Protein AF-B1G5M8-F1 (afdb_monomer_lite)

Secondary structure (DSSP, 8-state):
-------HHHHHHHHHHHHHHHSSHHHHHHHHHHH-GGGTTTHHHHHHTTPPPPTTTHHHHHHHTTTSS-HHHH-HHHHHHHHHHHHHHTT-----------

Radius of gyration: 17.85 Å; chains: 1; bounding box: 40×30×59 Å

Structure (mmCIF, N/CA/C/O backbone):
data_AF-B1G5M8-F1
#
_entry.id   AF-B1G5M8-F1
#
loop_
_atom_site.group_PDB
_atom_site.id
_atom_site.type_symbol
_atom_site.label_atom_id
_atom_site.label_alt_id
_atom_site.label_comp_id
_atom_site.label_asym_id
_atom_site.label_entity_id
_atom_site.label_seq_id
_atom_site.pdbx_PDB_ins_code
_atom_site.Cartn_x
_atom_site.Cartn_y
_atom_site.Cartn_z
_atom_site.occupancy
_atom_site.B_iso_or_equiv
_atom_site.auth_seq_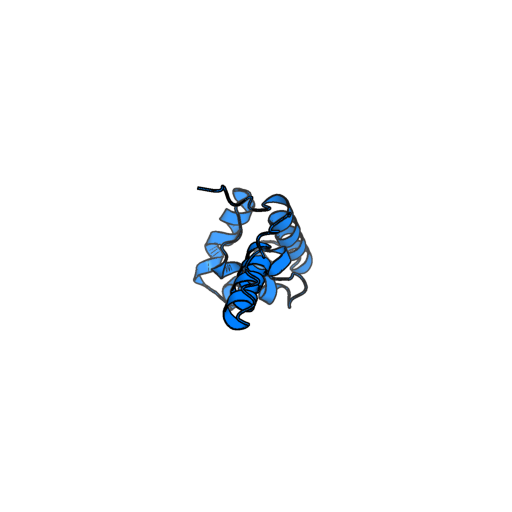id
_atom_site.auth_comp_id
_atom_site.auth_asym_id
_atom_site.auth_atom_id
_atom_site.pdbx_PDB_model_num
ATOM 1 N N . MET A 1 1 ? 25.664 8.778 -11.769 1.00 36.66 1 MET A N 1
ATOM 2 C CA . MET A 1 1 ? 24.565 8.353 -10.872 1.00 36.66 1 MET A CA 1
ATOM 3 C C . MET A 1 1 ? 23.278 8.996 -11.367 1.00 36.66 1 MET A C 1
ATOM 5 O O . MET A 1 1 ? 23.068 10.177 -11.121 1.00 36.66 1 MET A O 1
ATOM 9 N N . ALA A 1 2 ? 22.479 8.275 -12.157 1.00 38.56 2 ALA A N 1
ATOM 10 C CA . ALA A 1 2 ? 21.206 8.798 -12.645 1.00 38.56 2 ALA A CA 1
ATOM 11 C C . ALA A 1 2 ? 20.265 8.987 -11.447 1.00 38.56 2 ALA A C 1
ATOM 13 O O . ALA A 1 2 ? 20.002 8.037 -10.708 1.00 38.56 2 ALA A O 1
ATOM 14 N N . ARG A 1 3 ? 19.808 10.222 -11.212 1.00 43.28 3 ARG A N 1
ATOM 15 C CA . ARG A 1 3 ? 18.762 10.497 -10.225 1.00 43.28 3 ARG A CA 1
ATOM 16 C C . ARG A 1 3 ? 17.512 9.770 -10.710 1.00 43.28 3 ARG A C 1
ATOM 18 O O . ARG A 1 3 ? 16.946 10.168 -11.721 1.00 43.28 3 ARG A O 1
ATOM 25 N N . ARG A 1 4 ? 17.122 8.691 -10.023 1.00 51.03 4 ARG A N 1
ATOM 26 C CA . ARG A 1 4 ? 15.805 8.074 -10.206 1.00 51.03 4 ARG A CA 1
ATOM 27 C C . ARG A 1 4 ? 14.780 9.172 -9.985 1.00 51.03 4 ARG A C 1
ATOM 29 O O . ARG A 1 4 ? 14.692 9.726 -8.889 1.00 51.03 4 ARG A O 1
ATOM 36 N N . THR A 1 5 ? 14.073 9.538 -11.041 1.00 49.00 5 THR A N 1
ATOM 37 C CA . THR A 1 5 ? 12.947 10.457 -10.965 1.00 49.00 5 THR A CA 1
ATOM 38 C C . THR A 1 5 ? 11.836 9.695 -10.262 1.00 49.00 5 THR A C 1
ATOM 40 O O . THR A 1 5 ? 10.995 9.070 -10.901 1.00 49.00 5 THR A O 1
ATOM 43 N N . VAL A 1 6 ? 11.883 9.656 -8.929 1.00 56.09 6 VAL A N 1
ATOM 44 C CA . VAL A 1 6 ? 10.771 9.109 -8.167 1.00 56.09 6 VAL A CA 1
ATOM 45 C C . VAL A 1 6 ? 9.576 9.979 -8.521 1.00 56.09 6 VAL A C 1
ATOM 47 O O . VAL A 1 6 ? 9.632 11.201 -8.369 1.00 56.09 6 VAL A O 1
ATOM 50 N N . ASN A 1 7 ? 8.521 9.376 -9.061 1.00 64.38 7 ASN A N 1
ATOM 51 C CA . ASN A 1 7 ? 7.317 10.101 -9.446 1.00 64.38 7 ASN A CA 1
ATOM 52 C C . ASN A 1 7 ? 6.482 10.391 -8.186 1.00 64.38 7 ASN A C 1
ATOM 54 O O . ASN A 1 7 ? 5.362 9.911 -8.024 1.00 64.38 7 ASN A O 1
ATOM 58 N N . VAL A 1 8 ? 7.085 11.149 -7.263 1.00 65.19 8 VAL A N 1
ATOM 59 C CA . VAL A 1 8 ? 6.541 11.552 -5.960 1.00 65.19 8 VAL A CA 1
ATOM 60 C C . VAL A 1 8 ? 5.105 12.089 -6.075 1.00 65.19 8 VAL A C 1
ATOM 62 O O . VAL A 1 8 ? 4.281 11.697 -5.248 1.00 65.19 8 VAL A O 1
ATOM 65 N N . PRO A 1 9 ? 4.736 12.893 -7.100 1.00 73.44 9 PRO A N 1
ATOM 66 C CA . PRO A 1 9 ? 3.358 13.356 -7.266 1.00 73.44 9 PRO A CA 1
ATOM 67 C C . PRO A 1 9 ? 2.357 12.213 -7.471 1.00 73.44 9 PRO A C 1
ATOM 69 O O . PRO A 1 9 ? 1.288 12.215 -6.868 1.00 73.44 9 PRO A O 1
ATOM 72 N N . GLN A 1 10 ? 2.703 11.211 -8.283 1.00 80.25 10 GLN A N 1
ATOM 73 C CA . GLN A 1 10 ? 1.814 10.086 -8.576 1.00 80.25 10 GLN A CA 1
ATOM 74 C C . GLN A 1 10 ? 1.636 9.171 -7.357 1.00 80.25 10 GLN A C 1
ATOM 76 O O . GLN A 1 10 ? 0.520 8.744 -7.066 1.00 80.25 10 GLN A O 1
ATOM 81 N N . GLN A 1 11 ? 2.710 8.930 -6.600 1.00 80.06 11 GLN A N 1
ATOM 82 C CA . GLN A 1 11 ? 2.639 8.142 -5.366 1.00 80.06 11 GLN A CA 1
ATOM 83 C C . GLN A 1 11 ? 1.790 8.835 -4.296 1.00 80.06 11 GLN A C 1
ATOM 85 O O . GLN A 1 11 ? 1.013 8.176 -3.608 1.00 80.06 11 GLN A O 1
ATOM 90 N N . LEU A 1 12 ? 1.898 10.163 -4.176 1.00 81.00 12 LEU A N 1
ATOM 91 C CA . LEU A 1 12 ? 1.059 10.960 -3.278 1.00 81.00 12 LEU A CA 1
ATOM 92 C C . LEU A 1 12 ? -0.421 10.871 -3.653 1.00 81.00 12 LEU A C 1
ATOM 94 O O . LEU A 1 12 ? -1.248 10.685 -2.767 1.00 81.00 12 LEU A O 1
ATOM 98 N N . LEU A 1 13 ? -0.753 10.944 -4.945 1.00 85.56 13 LEU A N 1
ATOM 99 C CA . LEU A 1 13 ? -2.127 10.770 -5.427 1.00 85.56 13 LEU A CA 1
ATOM 100 C C . LEU A 1 13 ? -2.675 9.371 -5.112 1.00 85.56 13 LEU A C 1
ATOM 102 O O . LEU A 1 13 ? -3.792 9.244 -4.614 1.00 85.56 13 LEU A O 1
ATOM 106 N N . ALA A 1 14 ? -1.883 8.323 -5.345 1.00 86.31 14 ALA A N 1
ATOM 107 C CA . ALA A 1 14 ? -2.267 6.946 -5.030 1.00 86.31 14 ALA A CA 1
ATOM 108 C C . ALA A 1 14 ? -2.489 6.748 -3.521 1.00 86.31 14 ALA A C 1
ATOM 110 O O . ALA A 1 14 ? -3.439 6.092 -3.092 1.00 86.31 14 ALA A O 1
ATOM 111 N N . LEU A 1 15 ? -1.637 7.364 -2.703 1.00 85.38 15 LEU A N 1
ATOM 112 C CA . LEU A 1 15 ? -1.730 7.314 -1.252 1.00 85.38 15 LEU A CA 1
ATOM 113 C C . LEU A 1 15 ? -2.919 8.139 -0.717 1.00 85.38 15 LEU A C 1
ATOM 115 O O . LEU A 1 15 ? -3.580 7.724 0.235 1.00 85.38 15 LEU A O 1
ATOM 119 N N . GLN A 1 16 ? -3.234 9.272 -1.348 1.00 87.19 16 GLN A N 1
ATOM 120 C CA . GLN A 1 16 ? -4.424 10.074 -1.055 1.00 87.19 16 GLN A CA 1
ATOM 121 C C . GLN A 1 16 ? -5.701 9.282 -1.360 1.00 87.19 16 GLN A C 1
ATOM 123 O O . GLN A 1 16 ? -6.580 9.181 -0.506 1.00 87.19 16 GLN A O 1
ATOM 128 N N . LYS A 1 17 ? -5.760 8.630 -2.526 1.00 90.00 17 LYS A N 1
ATOM 129 C CA . LYS A 1 17 ? -6.850 7.718 -2.894 1.00 90.00 17 LYS A CA 1
ATOM 130 C C . LYS A 1 17 ? -6.998 6.583 -1.875 1.00 90.00 17 LYS A C 1
ATOM 132 O O . LYS A 1 17 ? -8.111 6.245 -1.485 1.00 90.00 17 LYS A O 1
ATOM 137 N N . ALA A 1 18 ? -5.888 6.032 -1.380 1.00 89.25 18 ALA A N 1
ATOM 138 C CA . ALA A 1 18 ? -5.925 5.013 -0.332 1.00 89.25 18 ALA A CA 1
ATOM 139 C C . ALA A 1 18 ? -6.539 5.531 0.985 1.00 89.25 18 ALA A C 1
ATOM 141 O O . ALA A 1 18 ? -7.290 4.805 1.636 1.00 89.25 18 ALA A O 1
ATOM 142 N N . ILE A 1 19 ? -6.276 6.789 1.366 1.00 88.44 19 ILE A N 1
ATOM 143 C CA . ILE A 1 19 ? -6.956 7.421 2.510 1.00 88.44 19 ILE A CA 1
ATOM 144 C C . ILE A 1 19 ? -8.457 7.509 2.261 1.00 88.44 19 ILE A C 1
ATOM 146 O O . ILE A 1 19 ? -9.227 7.183 3.162 1.00 88.44 19 ILE A O 1
ATOM 150 N N . GLU A 1 20 ? -8.864 7.979 1.083 1.00 90.88 20 GLU A N 1
ATOM 151 C CA . GLU A 1 20 ? -10.277 8.162 0.740 1.00 90.88 20 GLU A CA 1
ATOM 152 C C . GLU A 1 20 ? -11.042 6.839 0.829 1.00 90.88 20 GLU A C 1
ATOM 154 O O . GLU A 1 20 ? -12.109 6.791 1.437 1.00 90.88 20 GLU A O 1
ATOM 159 N N . ILE A 1 21 ? -10.449 5.745 0.340 1.00 91.94 21 ILE A N 1
ATOM 160 C CA . ILE A 1 21 ? -11.018 4.392 0.435 1.00 91.94 21 ILE A CA 1
ATOM 161 C C . ILE A 1 21 ? -11.167 3.946 1.896 1.00 91.94 21 ILE A C 1
ATOM 163 O O . ILE A 1 21 ? -12.190 3.382 2.281 1.00 91.94 21 ILE A O 1
ATOM 167 N N . CYS A 1 22 ? -10.166 4.210 2.738 1.00 88.44 22 CYS A N 1
ATOM 168 C CA . CYS A 1 22 ? -10.235 3.890 4.165 1.00 88.44 22 CYS A CA 1
ATOM 169 C C . CYS A 1 22 ? -11.068 4.894 4.983 1.00 88.44 22 CYS A C 1
ATOM 171 O O . CYS A 1 22 ? -11.232 4.708 6.189 1.00 88.44 22 CYS A O 1
ATOM 173 N N . GLY A 1 23 ? -11.547 5.984 4.381 1.00 89.56 23 GLY A N 1
ATOM 174 C CA . GLY A 1 23 ? -12.280 7.071 5.035 1.00 89.56 23 GLY A CA 1
ATOM 175 C C . GLY A 1 23 ? -11.439 7.968 5.954 1.00 89.56 23 GLY A C 1
ATOM 176 O O . GLY A 1 23 ? -11.849 9.082 6.272 1.00 89.56 23 GLY A O 1
ATOM 177 N N . SER A 1 24 ? -10.257 7.529 6.397 1.00 88.50 24 SER A N 1
ATOM 178 C CA . SER A 1 24 ? -9.322 8.365 7.152 1.00 88.50 24 SER A CA 1
ATOM 179 C C . SER A 1 24 ? -7.894 7.824 7.125 1.00 88.50 24 SER A C 1
ATOM 181 O O . SER A 1 24 ? -7.654 6.623 6.989 1.00 88.50 24 SER A O 1
ATOM 183 N N . ARG A 1 25 ? -6.924 8.716 7.363 1.00 85.81 25 ARG A N 1
ATOM 184 C CA . ARG A 1 25 ? -5.510 8.342 7.525 1.00 85.81 25 ARG A CA 1
ATOM 185 C C . ARG A 1 25 ? -5.295 7.375 8.690 1.00 85.81 25 ARG A C 1
ATOM 187 O O . ARG A 1 25 ? -4.497 6.452 8.576 1.00 85.81 25 ARG A O 1
ATOM 194 N N . ARG A 1 26 ? -6.012 7.576 9.802 1.00 86.50 26 ARG A N 1
ATOM 195 C CA . ARG A 1 26 ? -5.910 6.716 10.990 1.00 86.50 26 ARG A CA 1
ATOM 196 C C . ARG A 1 26 ? -6.385 5.296 10.686 1.00 86.50 26 ARG A C 1
ATOM 198 O O . ARG A 1 26 ? -5.750 4.347 11.133 1.00 86.50 26 ARG A O 1
ATOM 205 N N . GLU A 1 27 ? -7.461 5.153 9.918 1.00 88.56 27 GLU A N 1
ATOM 206 C CA . GLU A 1 27 ? -7.978 3.839 9.531 1.00 88.56 27 GLU A CA 1
ATOM 207 C C . GLU A 1 27 ? -7.048 3.134 8.539 1.00 88.56 27 GLU A C 1
ATOM 209 O O . GLU A 1 27 ? -6.731 1.963 8.740 1.00 88.56 27 GLU A O 1
ATOM 214 N N . LEU A 1 28 ? -6.517 3.856 7.544 1.00 87.88 28 LEU A N 1
ATOM 215 C CA . LEU A 1 28 ? -5.485 3.321 6.650 1.00 87.88 28 LEU A CA 1
ATOM 216 C C . LEU A 1 28 ? -4.268 2.825 7.446 1.00 87.88 28 LEU A C 1
ATOM 218 O O . LEU A 1 28 ? -3.789 1.713 7.225 1.00 87.88 28 LEU A O 1
ATOM 222 N N . ALA A 1 29 ? -3.804 3.612 8.421 1.00 84.69 29 ALA A N 1
ATOM 223 C CA . ALA A 1 29 ? -2.697 3.220 9.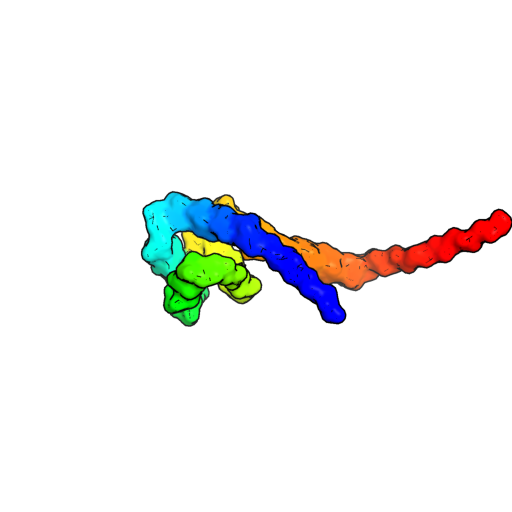282 1.00 84.69 29 ALA A CA 1
ATOM 224 C C . ALA A 1 29 ? -3.009 1.980 10.114 1.00 84.69 29 ALA A C 1
ATOM 226 O O . ALA A 1 29 ? -2.210 1.047 10.134 1.00 84.69 29 ALA A O 1
ATOM 227 N N . ARG A 1 30 ? -4.191 1.926 10.734 1.00 86.56 30 ARG A N 1
ATOM 228 C CA . ARG A 1 30 ? -4.645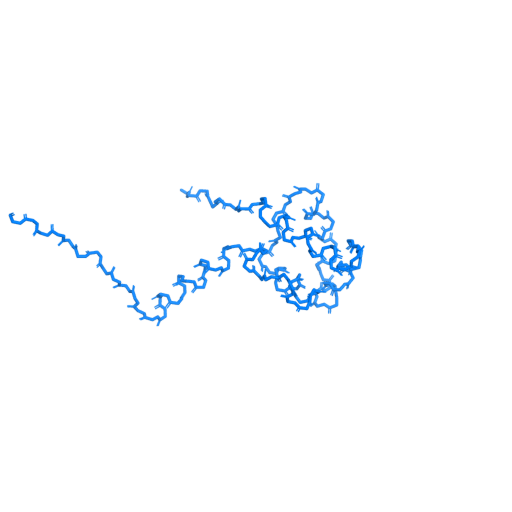 0.759 11.493 1.00 86.56 30 ARG A CA 1
ATOM 229 C C . ARG A 1 30 ? -4.636 -0.503 10.631 1.00 86.56 30 ARG A C 1
ATOM 231 O O . ARG A 1 30 ? -4.150 -1.530 11.093 1.00 86.56 30 ARG A O 1
ATOM 238 N N . ARG A 1 31 ? -5.140 -0.425 9.395 1.00 88.19 31 ARG A N 1
ATOM 239 C CA . ARG A 1 31 ? -5.190 -1.561 8.463 1.00 88.19 31 ARG A CA 1
ATOM 240 C C . ARG A 1 31 ? -3.807 -2.011 8.015 1.00 88.19 31 ARG A C 1
ATOM 242 O O . ARG A 1 31 ? -3.529 -3.200 8.070 1.00 88.19 31 ARG A O 1
ATOM 249 N N . ILE A 1 32 ? -2.919 -1.088 7.647 1.00 85.75 32 ILE A N 1
ATOM 250 C CA . ILE A 1 32 ? -1.529 -1.425 7.297 1.00 85.75 32 ILE A CA 1
ATOM 251 C C . ILE A 1 32 ? -0.830 -2.121 8.474 1.00 85.75 32 ILE A C 1
ATOM 253 O O . ILE A 1 32 ? -0.117 -3.103 8.272 1.00 85.75 32 ILE A O 1
ATOM 257 N N . SER A 1 33 ? -1.080 -1.673 9.705 1.00 83.25 33 SER A N 1
ATOM 258 C CA . SER A 1 33 ? -0.507 -2.264 10.920 1.00 83.25 33 SER A CA 1
ATOM 259 C C . SER A 1 33 ? -0.979 -3.684 11.220 1.00 83.25 33 SER A C 1
ATOM 261 O O . SER A 1 33 ? -0.285 -4.391 11.947 1.00 83.25 33 SER A O 1
ATOM 263 N N . LEU A 1 34 ? -2.107 -4.126 10.651 1.00 82.94 34 LEU A N 1
ATOM 264 C CA . LEU A 1 34 ? -2.526 -5.532 10.716 1.00 82.94 34 LEU A CA 1
ATOM 265 C C . LEU A 1 34 ? -1.573 -6.439 9.930 1.00 82.94 34 LEU A C 1
ATOM 267 O O . LEU A 1 34 ? -1.373 -7.587 10.311 1.00 82.94 34 LEU A O 1
ATOM 271 N N . PHE A 1 35 ? -0.980 -5.920 8.854 1.00 79.31 35 PHE A N 1
ATOM 272 C CA . PHE A 1 35 ? -0.061 -6.664 7.994 1.00 79.31 35 PHE A CA 1
ATOM 273 C C . PHE A 1 35 ? 1.406 -6.421 8.355 1.00 79.31 35 PHE A C 1
ATOM 275 O O . PHE A 1 35 ? 2.234 -7.314 8.201 1.00 79.31 35 PHE A O 1
ATOM 282 N N . SER A 1 36 ? 1.736 -5.224 8.849 1.00 77.12 36 SER A N 1
ATOM 283 C CA . SER A 1 36 ? 3.085 -4.873 9.288 1.00 77.12 36 SER A CA 1
ATOM 284 C C . SER A 1 36 ? 3.059 -3.896 10.475 1.00 77.12 36 SER A C 1
ATOM 286 O O . SER A 1 36 ? 3.010 -2.673 10.286 1.00 77.12 36 SER A O 1
ATOM 288 N N . PRO A 1 37 ? 3.144 -4.408 11.718 1.00 67.88 37 PRO A N 1
ATOM 289 C CA . PRO A 1 37 ? 3.095 -3.598 12.940 1.00 67.88 37 PRO A CA 1
ATOM 290 C C . PRO A 1 37 ? 4.188 -2.520 13.004 1.00 67.88 37 PRO A C 1
ATOM 292 O O . PRO A 1 37 ? 3.969 -1.424 13.519 1.00 67.88 37 PRO A O 1
ATOM 295 N N . CYS A 1 38 ? 5.360 -2.799 12.424 1.00 70.62 38 CYS A N 1
ATOM 296 C CA . CYS A 1 38 ? 6.509 -1.890 12.395 1.00 70.62 38 CYS A CA 1
ATOM 297 C C . CYS A 1 38 ? 6.291 -0.656 11.501 1.00 70.62 38 CYS A C 1
ATOM 299 O O . CYS A 1 38 ? 7.058 0.308 11.564 1.00 70.62 38 CYS A O 1
ATOM 301 N N . THR A 1 39 ? 5.254 -0.670 10.665 1.00 66.75 39 THR A N 1
ATOM 302 C CA . THR A 1 39 ? 5.012 0.361 9.653 1.00 66.75 39 THR A CA 1
ATOM 303 C C . THR A 1 39 ? 4.066 1.461 10.153 1.00 66.75 39 THR A C 1
ATOM 305 O O . THR A 1 39 ? 4.104 2.576 9.632 1.00 66.75 39 THR A O 1
ATOM 308 N N . SER A 1 40 ? 3.301 1.208 11.226 1.00 62.88 40 SER A N 1
ATOM 309 C CA . SER A 1 40 ? 2.280 2.121 11.773 1.00 62.88 40 SER A CA 1
ATOM 310 C C . SER A 1 40 ? 2.787 3.541 12.039 1.00 62.88 40 SER A C 1
ATOM 312 O O . SER A 1 40 ? 2.112 4.509 11.707 1.00 62.88 40 SER A O 1
ATOM 314 N N . GLY A 1 41 ? 3.978 3.676 12.635 1.00 63.72 41 GLY A N 1
ATOM 315 C CA . GLY A 1 41 ? 4.546 4.977 13.015 1.00 63.72 41 GLY A CA 1
ATOM 316 C C . GLY A 1 41 ? 5.178 5.752 11.855 1.00 63.72 41 GLY A C 1
ATOM 317 O O . GLY A 1 41 ? 5.533 6.918 12.006 1.00 63.72 41 GLY A O 1
ATOM 318 N N . ARG A 1 42 ? 5.341 5.119 10.687 1.00 70.38 42 ARG A N 1
ATOM 319 C CA . ARG A 1 42 ? 6.005 5.720 9.518 1.00 70.38 42 ARG A CA 1
ATOM 320 C C . ARG A 1 42 ? 5.011 6.341 8.542 1.00 70.38 42 ARG A C 1
ATOM 322 O O . ARG A 1 42 ? 5.406 7.172 7.734 1.00 70.38 42 ARG A O 1
ATOM 329 N N . ILE A 1 43 ? 3.730 6.004 8.662 1.00 70.44 43 ILE A N 1
ATOM 330 C CA . ILE A 1 43 ? 2.670 6.493 7.776 1.00 70.44 43 ILE A CA 1
ATOM 331 C C . ILE A 1 43 ? 2.506 8.005 7.914 1.00 70.44 43 ILE A C 1
ATOM 333 O O . ILE A 1 43 ? 2.521 8.718 6.913 1.00 70.44 43 ILE A O 1
ATOM 337 N N . ASP A 1 44 ? 2.464 8.516 9.146 1.00 71.06 44 ASP A N 1
ATOM 338 C CA . ASP A 1 44 ? 2.429 9.961 9.378 1.00 71.06 44 ASP A CA 1
ATOM 339 C C . ASP A 1 44 ? 3.662 10.667 8.806 1.00 71.06 44 ASP A C 1
ATOM 341 O O . ASP A 1 44 ? 3.545 11.787 8.312 1.00 71.06 44 ASP A O 1
ATOM 345 N N . MET A 1 45 ? 4.827 10.010 8.783 1.00 74.44 45 MET A N 1
ATOM 346 C CA . MET A 1 45 ? 6.026 10.560 8.148 1.00 74.44 45 MET A CA 1
ATOM 347 C C . MET A 1 45 ? 5.865 10.668 6.624 1.00 74.44 45 MET A C 1
ATOM 349 O O . MET A 1 45 ? 6.238 11.704 6.076 1.00 74.44 45 MET A O 1
ATOM 353 N N . TRP A 1 46 ? 5.307 9.653 5.954 1.00 74.62 46 TRP A N 1
ATOM 354 C CA . TRP A 1 46 ? 5.102 9.658 4.495 1.00 74.62 46 TRP A CA 1
ATOM 355 C C . TRP A 1 46 ? 4.206 10.807 4.053 1.00 74.62 46 TRP A C 1
ATOM 357 O O . TRP A 1 46 ? 4.526 11.539 3.118 1.00 74.62 46 TRP A O 1
ATOM 367 N N . PHE A 1 47 ? 3.124 11.025 4.798 1.00 69.69 47 PHE A N 1
ATOM 368 C CA . PHE A 1 47 ? 2.203 12.114 4.517 1.00 69.69 47 PHE A CA 1
ATOM 369 C C . PHE A 1 47 ? 2.759 13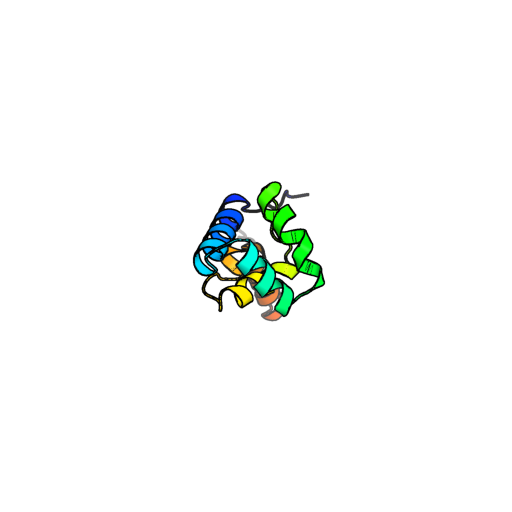.485 4.886 1.00 69.69 47 PHE A C 1
ATOM 371 O O . PHE A 1 47 ? 2.608 14.429 4.122 1.00 69.69 47 PHE A O 1
ATOM 378 N N . SER A 1 48 ? 3.384 13.621 6.056 1.00 69.06 48 SER A N 1
ATOM 379 C CA . SER A 1 48 ? 3.795 14.940 6.559 1.00 69.06 48 SER A CA 1
ATOM 380 C C . SER A 1 48 ? 5.003 15.503 5.817 1.00 69.06 48 SER A C 1
ATOM 382 O O . SER A 1 48 ? 5.214 16.712 5.815 1.00 69.06 48 SER A O 1
ATOM 384 N N . ARG A 1 49 ? 5.827 14.638 5.215 1.00 68.00 49 ARG A N 1
ATOM 385 C CA . ARG A 1 49 ? 7.044 15.047 4.503 1.00 68.00 49 ARG A CA 1
ATOM 386 C C . ARG A 1 49 ? 6.908 14.972 2.986 1.00 68.00 49 ARG A C 1
ATOM 388 O O . ARG A 1 49 ? 7.911 15.164 2.302 1.00 68.00 49 ARG A O 1
ATOM 395 N N . ASN A 1 50 ? 5.712 14.671 2.469 1.00 64.94 50 ASN A N 1
ATOM 396 C CA . ASN A 1 50 ? 5.500 14.319 1.064 1.00 64.94 50 ASN A CA 1
ATOM 397 C C . ASN A 1 50 ? 6.550 13.308 0.572 1.00 64.94 50 ASN A C 1
ATOM 399 O O . ASN A 1 50 ? 7.096 13.425 -0.526 1.00 64.94 50 ASN A O 1
ATOM 403 N N . THR A 1 51 ? 6.899 12.356 1.437 1.00 68.25 51 THR A N 1
ATOM 404 C CA . THR A 1 51 ? 7.955 11.395 1.157 1.00 68.25 51 THR A CA 1
ATOM 405 C C . THR A 1 51 ? 7.386 10.150 0.510 1.00 68.25 51 THR A C 1
ATOM 407 O O . THR A 1 51 ? 6.253 9.732 0.734 1.00 68.25 51 THR A O 1
ATOM 410 N N . VAL A 1 52 ? 8.243 9.550 -0.303 1.00 72.38 52 VAL A N 1
ATOM 411 C CA . VAL A 1 52 ? 8.018 8.293 -1.005 1.00 72.38 52 VAL A CA 1
ATOM 412 C C . VAL A 1 52 ? 7.642 7.197 -0.013 1.00 72.38 52 VAL A C 1
ATOM 414 O O . VAL A 1 52 ? 8.326 7.015 0.999 1.00 72.38 52 VAL A O 1
ATOM 417 N N . VAL A 1 53 ? 6.587 6.444 -0.330 1.00 76.69 53 VAL A N 1
ATOM 418 C CA . VAL A 1 53 ? 6.274 5.204 0.383 1.00 76.69 53 VAL A CA 1
ATOM 419 C C . VAL A 1 53 ? 7.416 4.216 0.116 1.00 76.69 53 VAL A C 1
ATOM 421 O O . VAL A 1 53 ? 7.698 3.923 -1.048 1.00 76.69 53 VAL A O 1
ATOM 424 N N . PRO A 1 54 ? 8.099 3.714 1.158 1.00 78.19 54 PRO A N 1
ATOM 425 C CA . PRO A 1 54 ? 9.152 2.722 1.009 1.00 78.19 54 PRO A CA 1
ATOM 426 C C . PRO A 1 54 ? 8.660 1.488 0.246 1.00 78.19 54 PRO A C 1
ATOM 428 O O . PRO A 1 54 ? 7.521 1.058 0.419 1.00 78.19 54 PRO A O 1
ATOM 431 N N . ILE A 1 55 ? 9.521 0.903 -0.586 1.00 78.06 55 ILE A N 1
ATOM 432 C CA . ILE A 1 55 ? 9.164 -0.211 -1.479 1.00 78.06 55 ILE A CA 1
ATOM 433 C C . ILE A 1 55 ? 8.648 -1.452 -0.725 1.00 78.06 55 ILE A C 1
ATOM 435 O O . ILE A 1 55 ? 7.780 -2.171 -1.217 1.00 78.06 55 ILE A O 1
ATOM 439 N N . ASP A 1 56 ? 9.145 -1.677 0.488 1.00 78.50 56 ASP A N 1
ATOM 440 C CA . ASP A 1 56 ? 8.723 -2.731 1.411 1.00 78.50 56 ASP A CA 1
ATOM 441 C C . ASP A 1 56 ? 7.326 -2.479 1.987 1.00 78.50 56 ASP A C 1
ATOM 443 O O . ASP A 1 56 ? 6.617 -3.422 2.324 1.00 78.50 56 ASP A O 1
ATOM 447 N N . ALA A 1 57 ? 6.897 -1.219 2.061 1.00 80.75 57 ALA A N 1
ATOM 448 C CA . ALA A 1 57 ? 5.586 -0.851 2.574 1.00 80.75 57 ALA A CA 1
ATOM 449 C C . ALA A 1 57 ? 4.466 -0.899 1.523 1.00 80.75 57 ALA A C 1
ATOM 451 O O . ALA A 1 57 ? 3.295 -1.044 1.880 1.00 80.75 57 ALA A O 1
ATOM 452 N N . VAL A 1 58 ? 4.812 -0.783 0.240 1.00 85.81 58 VAL A N 1
ATOM 453 C CA . VAL A 1 58 ? 3.868 -0.694 -0.888 1.00 85.81 58 VAL A CA 1
ATOM 454 C C . VAL A 1 58 ? 2.846 -1.847 -0.927 1.00 85.81 58 VAL A C 1
ATOM 456 O O . VAL A 1 58 ? 1.654 -1.552 -1.053 1.00 85.81 58 VAL A O 1
ATOM 459 N N . PRO A 1 59 ? 3.231 -3.131 -0.762 1.00 85.75 59 PRO A N 1
ATOM 460 C CA . PRO A 1 59 ? 2.268 -4.234 -0.764 1.00 85.75 59 PRO A CA 1
ATOM 461 C C . PRO A 1 59 ? 1.246 -4.143 0.373 1.00 85.75 59 PRO A C 1
ATOM 463 O O . PRO A 1 59 ? 0.086 -4.495 0.184 1.00 85.75 59 PRO A O 1
ATOM 466 N N . PHE A 1 60 ? 1.646 -3.630 1.541 1.00 87.56 60 PHE A N 1
ATOM 467 C CA . PHE A 1 60 ? 0.745 -3.487 2.686 1.00 87.56 60 PHE A CA 1
ATOM 468 C C . PHE A 1 60 ? -0.260 -2.354 2.490 1.00 87.56 60 PHE A C 1
ATOM 470 O O . PHE A 1 60 ? -1.408 -2.488 2.906 1.00 87.56 60 PHE A O 1
ATOM 477 N N . VAL A 1 61 ? 0.141 -1.259 1.834 1.00 87.12 61 VAL A N 1
ATOM 478 C CA . VAL A 1 61 ? -0.798 -0.188 1.461 1.00 87.12 61 VAL A CA 1
ATOM 479 C C . VAL A 1 61 ? -1.832 -0.717 0.471 1.00 87.12 61 VAL A C 1
ATOM 481 O O . VAL A 1 61 ? -3.021 -0.495 0.675 1.00 87.12 61 VAL A O 1
ATOM 484 N N . ALA A 1 62 ? -1.400 -1.465 -0.549 1.00 89.00 62 ALA A N 1
ATOM 485 C CA . ALA A 1 62 ? -2.310 -2.086 -1.510 1.00 89.00 62 ALA A CA 1
ATOM 486 C C . ALA A 1 62 ? -3.263 -3.090 -0.834 1.00 89.00 62 ALA A C 1
ATOM 488 O O . ALA A 1 62 ? -4.462 -3.078 -1.105 1.00 89.00 62 ALA A O 1
ATOM 489 N N . ALA A 1 63 ? -2.760 -3.911 0.094 1.00 86.81 63 ALA A N 1
ATOM 490 C CA . ALA A 1 63 ? -3.572 -4.856 0.862 1.00 86.81 63 ALA A CA 1
ATOM 491 C C . ALA A 1 63 ? -4.585 -4.159 1.787 1.00 86.81 63 ALA A C 1
ATOM 493 O O . ALA A 1 63 ? -5.713 -4.620 1.918 1.00 86.81 63 ALA A O 1
ATOM 494 N N . ALA A 1 64 ? -4.224 -3.026 2.396 1.00 87.81 64 ALA A N 1
ATOM 495 C CA . ALA A 1 64 ? -5.109 -2.280 3.295 1.00 87.81 64 ALA A CA 1
ATOM 496 C C . ALA A 1 64 ? -6.362 -1.707 2.605 1.00 87.81 64 ALA A C 1
ATOM 498 O O . ALA A 1 64 ? -7.370 -1.443 3.272 1.00 87.81 64 ALA A O 1
ATOM 499 N N . VAL A 1 65 ? -6.295 -1.528 1.284 1.00 90.75 65 VAL A N 1
ATOM 500 C CA . VAL A 1 65 ? -7.397 -1.067 0.427 1.00 90.75 65 VAL A CA 1
ATOM 501 C C . VAL A 1 65 ? -7.911 -2.166 -0.502 1.00 90.75 65 VAL A C 1
ATOM 503 O O . VAL A 1 65 ? -8.486 -1.867 -1.547 1.00 90.75 65 VAL A O 1
ATOM 506 N N . ASP A 1 66 ? -7.667 -3.433 -0.158 1.00 87.75 66 ASP A N 1
ATOM 507 C CA . ASP A 1 66 ? -8.154 -4.603 -0.896 1.00 87.75 66 ASP A CA 1
ATOM 508 C C . ASP A 1 66 ? -7.794 -4.574 -2.398 1.00 87.75 66 ASP A C 1
ATOM 510 O O . ASP A 1 66 ? -8.563 -4.997 -3.260 1.00 87.75 66 ASP A O 1
ATOM 514 N N . GLY A 1 67 ? -6.621 -4.030 -2.737 1.00 85.06 67 GLY A N 1
ATOM 515 C CA . GLY A 1 67 ? -6.123 -3.948 -4.113 1.00 85.06 67 GLY A CA 1
ATOM 516 C C . GLY A 1 67 ? -6.750 -2.848 -4.977 1.00 85.06 67 GLY A C 1
ATOM 517 O O . GLY A 1 67 ? -6.418 -2.754 -6.157 1.00 85.06 67 GLY A O 1
ATOM 518 N N . GLN A 1 68 ? -7.602 -1.977 -4.423 1.00 87.94 68 GLN A N 1
ATOM 519 C CA . GLN A 1 68 ? -8.177 -0.835 -5.157 1.00 87.94 68 GLN A CA 1
ATOM 520 C C . GLN A 1 68 ? -7.146 0.237 -5.555 1.00 87.94 68 GLN A C 1
ATOM 522 O O . GLN A 1 68 ? -7.406 1.080 -6.422 1.00 87.94 68 GLN A O 1
ATOM 527 N N . VAL A 1 69 ? -5.976 0.207 -4.917 1.00 87.69 69 VAL A N 1
ATOM 528 C CA . VAL A 1 69 ? -4.778 0.930 -5.340 1.00 87.69 69 VAL A CA 1
ATOM 529 C C . VAL A 1 69 ? -3.697 -0.102 -5.621 1.00 87.69 69 VAL A C 1
ATOM 531 O O . VAL A 1 69 ? -3.344 -0.898 -4.747 1.00 87.69 69 VAL A O 1
ATOM 534 N N . SER A 1 70 ? -3.172 -0.098 -6.843 1.00 86.50 70 SER A N 1
ATOM 535 C CA . SER A 1 70 ? -2.143 -1.047 -7.248 1.00 86.50 70 SER A CA 1
ATOM 536 C C . SER A 1 70 ? -0.768 -0.671 -6.693 1.00 86.50 70 SER A C 1
ATOM 538 O O . SER A 1 70 ? -0.427 0.499 -6.497 1.00 86.50 70 SER A O 1
ATOM 540 N N . VAL A 1 71 ? 0.081 -1.684 -6.511 1.00 82.44 71 VAL A N 1
ATOM 541 C CA . VAL A 1 71 ? 1.490 -1.493 -6.130 1.00 82.44 71 VAL A CA 1
ATOM 542 C C . VAL A 1 71 ? 2.265 -0.642 -7.144 1.00 82.44 71 VAL A C 1
ATOM 544 O O . VAL A 1 71 ? 3.207 0.049 -6.770 1.00 82.44 71 VAL A O 1
ATOM 547 N N . TYR A 1 72 ? 1.839 -0.639 -8.409 1.00 82.00 72 TYR A N 1
ATOM 548 C CA . TYR A 1 72 ? 2.458 0.131 -9.489 1.00 82.00 72 TYR A CA 1
ATOM 549 C C . TYR A 1 72 ? 2.079 1.616 -9.450 1.00 82.00 72 TYR A C 1
ATOM 551 O O . TYR A 1 72 ? 2.903 2.464 -9.780 1.00 82.00 72 TYR A O 1
ATOM 559 N N . GLU A 1 73 ? 0.864 1.946 -9.003 1.00 81.62 73 GLU A N 1
ATOM 560 C CA . GLU A 1 73 ? 0.454 3.334 -8.743 1.00 81.62 73 GLU A CA 1
ATOM 561 C C . GLU A 1 73 ? 1.195 3.911 -7.529 1.00 81.62 73 GLU A C 1
ATOM 563 O O . GLU A 1 73 ? 1.626 5.063 -7.546 1.00 81.62 73 GLU A O 1
ATOM 568 N N . LEU A 1 74 ? 1.387 3.090 -6.492 1.00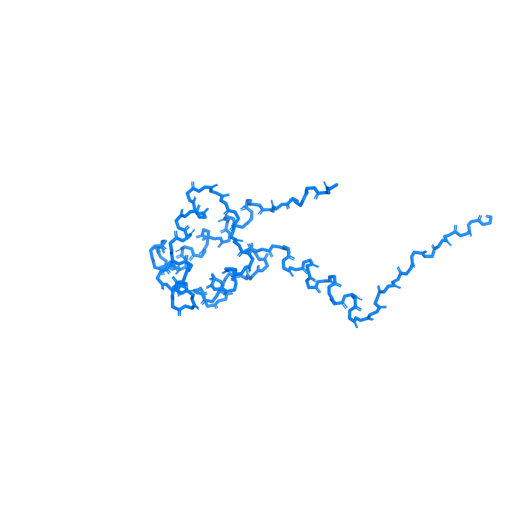 79.50 74 LEU A N 1
ATOM 569 C CA . LEU A 1 74 ? 2.126 3.455 -5.280 1.00 79.50 74 LEU A CA 1
ATOM 570 C C . LEU A 1 74 ? 3.639 3.492 -5.489 1.00 79.50 74 LEU A C 1
ATOM 572 O O . LEU A 1 74 ? 4.338 4.194 -4.764 1.00 79.50 74 LEU A O 1
ATOM 576 N N . CYS A 1 75 ? 4.167 2.727 -6.439 1.00 80.50 75 CYS A N 1
ATOM 577 C CA . CYS A 1 75 ? 5.585 2.674 -6.757 1.00 80.50 75 CYS A CA 1
ATOM 578 C C . CYS A 1 75 ? 5.779 2.223 -8.211 1.00 80.50 75 CYS A C 1
ATOM 580 O O . CYS A 1 75 ? 5.878 1.028 -8.487 1.00 80.50 75 CYS A O 1
ATOM 582 N N . PRO A 1 76 ? 5.890 3.166 -9.159 1.00 72.94 76 PRO A N 1
ATOM 583 C CA . PRO A 1 76 ? 6.122 2.841 -10.568 1.00 72.94 76 PRO A CA 1
ATOM 584 C C . PRO A 1 76 ? 7.411 2.036 -10.791 1.00 72.94 76 PRO A C 1
ATOM 586 O O . PRO A 1 76 ? 7.506 1.240 -11.722 1.00 72.94 76 PRO A O 1
ATOM 589 N N . GLU A 1 77 ? 8.391 2.185 -9.895 1.00 71.62 77 GLU A N 1
ATOM 590 C CA . GLU A 1 77 ? 9.645 1.427 -9.916 1.00 71.62 77 GLU A CA 1
ATOM 591 C C . GLU A 1 77 ? 9.428 -0.085 -9.743 1.00 71.62 77 GLU A C 1
ATOM 593 O O . GLU A 1 77 ? 10.241 -0.862 -10.241 1.00 71.62 77 GLU A O 1
ATOM 598 N N . TYR A 1 78 ? 8.322 -0.530 -9.126 1.00 70.00 78 TYR A N 1
ATOM 599 C CA . TYR A 1 78 ? 7.953 -1.952 -9.106 1.00 70.00 78 TYR A CA 1
ATOM 600 C C . TYR A 1 78 ? 7.676 -2.492 -10.511 1.00 70.00 78 TYR A C 1
ATOM 602 O O . TYR A 1 78 ? 8.026 -3.636 -10.800 1.00 70.00 78 TYR A O 1
ATOM 610 N N . ALA A 1 79 ? 7.050 -1.695 -11.385 1.00 68.38 79 ALA A N 1
ATOM 611 C CA . ALA A 1 79 ? 6.765 -2.108 -12.758 1.00 68.38 79 ALA A CA 1
ATOM 612 C C . ALA A 1 79 ? 8.068 -2.240 -13.549 1.00 68.38 79 ALA A C 1
ATOM 614 O O . ALA A 1 79 ? 8.282 -3.243 -14.228 1.00 68.38 79 ALA A O 1
ATOM 615 N N . GLU A 1 80 ? 8.961 -1.261 -13.402 1.00 70.62 80 GLU A N 1
ATOM 616 C CA . GLU A 1 80 ? 10.248 -1.256 -14.094 1.00 70.62 80 GLU A CA 1
ATOM 617 C C . GLU A 1 80 ? 11.175 -2.366 -13.583 1.00 70.62 80 GLU A C 1
ATOM 619 O O . GLU A 1 80 ? 11.782 -3.078 -14.380 1.00 70.62 80 GLU A O 1
ATOM 624 N N . GLY A 1 81 ? 11.223 -2.593 -12.267 1.00 71.62 81 GLY A N 1
ATOM 625 C CA . GLY A 1 81 ? 11.980 -3.690 -11.663 1.00 71.62 81 GLY A CA 1
ATOM 626 C C . GLY A 1 81 ? 11.506 -5.061 -12.144 1.00 71.62 81 GLY A C 1
ATOM 627 O O . GLY A 1 81 ? 12.330 -5.892 -12.525 1.00 71.62 81 GLY A O 1
ATOM 628 N N . TRP A 1 82 ? 10.187 -5.285 -12.212 1.00 71.75 82 TRP A N 1
ATOM 629 C CA . TRP A 1 82 ? 9.642 -6.522 -12.777 1.00 71.75 82 TRP A CA 1
ATOM 630 C C . TRP A 1 82 ? 9.893 -6.646 -14.277 1.00 71.75 82 TRP A C 1
ATOM 632 O O . TRP A 1 82 ? 10.166 -7.746 -14.749 1.00 71.75 82 TRP A O 1
ATOM 642 N N . ARG A 1 83 ? 9.830 -5.548 -15.035 1.00 72.31 83 ARG A N 1
ATOM 643 C CA . ARG A 1 83 ? 10.131 -5.544 -16.472 1.00 72.31 83 ARG A CA 1
ATOM 644 C C . ARG A 1 83 ? 11.579 -5.953 -16.734 1.00 72.31 83 ARG A C 1
ATOM 646 O O . ARG A 1 83 ? 11.817 -6.827 -17.561 1.00 72.31 83 ARG A O 1
ATOM 653 N N . VAL A 1 84 ? 12.523 -5.379 -15.988 1.00 74.81 84 VAL A N 1
ATOM 654 C CA . VAL A 1 84 ? 13.952 -5.720 -16.066 1.00 74.81 84 VAL A CA 1
ATOM 655 C C . VAL A 1 84 ? 14.192 -7.163 -15.629 1.00 74.81 84 VAL A C 1
ATOM 657 O O . VAL A 1 84 ? 14.839 -7.914 -16.350 1.00 74.81 84 VAL A O 1
ATOM 660 N N . LEU A 1 85 ? 13.637 -7.584 -14.490 1.00 76.25 85 LEU A N 1
ATOM 661 C CA . LEU A 1 85 ? 13.785 -8.958 -14.005 1.00 76.25 85 LEU A CA 1
ATOM 662 C C . LEU A 1 85 ? 13.197 -9.973 -14.991 1.00 76.25 85 LEU A C 1
ATOM 664 O O . LEU A 1 85 ? 13.800 -11.010 -15.239 1.00 76.25 85 LEU A O 1
ATOM 668 N N . ARG A 1 86 ? 12.049 -9.664 -15.599 1.00 77.56 86 ARG A N 1
ATOM 669 C CA . ARG A 1 86 ? 11.436 -10.493 -16.638 1.00 77.56 86 ARG A CA 1
ATOM 670 C C . ARG A 1 86 ? 12.322 -10.586 -17.878 1.00 77.56 86 ARG A C 1
ATOM 672 O O . ARG A 1 86 ? 12.527 -11.693 -18.356 1.00 77.56 86 ARG A O 1
ATOM 679 N N . ALA A 1 87 ? 12.870 -9.471 -18.357 1.00 78.19 87 ALA A N 1
ATOM 680 C CA . ALA A 1 87 ? 13.788 -9.464 -19.497 1.00 78.19 87 ALA A CA 1
ATOM 681 C C . ALA A 1 87 ? 15.055 -10.296 -19.219 1.00 78.19 87 ALA A C 1
ATOM 683 O O . ALA A 1 87 ? 15.494 -11.052 -20.083 1.00 78.19 87 ALA A O 1
ATOM 684 N N . LEU A 1 88 ? 15.591 -10.218 -17.994 1.00 79.62 88 LEU A N 1
ATOM 685 C CA . LEU A 1 88 ? 16.727 -11.033 -17.551 1.00 79.62 88 LEU A CA 1
ATOM 686 C C . LEU A 1 88 ? 16.375 -12.526 -17.479 1.00 79.62 88 LEU A C 1
ATOM 688 O O . LEU A 1 88 ? 17.136 -13.357 -17.957 1.00 79.62 88 LEU A O 1
ATOM 692 N N . LEU A 1 89 ? 15.221 -12.877 -16.906 1.00 81.31 89 LEU A N 1
ATOM 693 C CA . LEU A 1 89 ? 14.786 -14.273 -16.764 1.00 81.31 89 LEU A CA 1
ATOM 694 C C . LEU A 1 89 ? 14.391 -14.918 -18.097 1.00 81.31 89 LEU A C 1
ATOM 696 O O . LEU A 1 89 ? 14.541 -16.126 -18.257 1.00 81.31 89 LEU A O 1
ATOM 700 N N . LEU A 1 90 ? 13.879 -14.131 -19.042 1.00 81.56 90 LEU A N 1
ATOM 701 C CA . LEU A 1 90 ? 13.497 -14.597 -20.374 1.00 81.56 90 LEU A CA 1
ATOM 702 C C . LEU A 1 90 ? 14.658 -14.549 -21.381 1.00 81.56 90 LEU A C 1
ATOM 704 O O . LEU A 1 90 ? 14.443 -14.879 -22.544 1.00 81.56 90 LEU A O 1
ATOM 708 N N . ASN A 1 91 ? 15.876 -14.174 -20.959 1.00 67.06 91 ASN A N 1
ATOM 709 C CA . ASN A 1 91 ? 17.028 -13.964 -21.844 1.00 67.06 91 ASN A CA 1
ATOM 710 C C . ASN A 1 91 ? 16.705 -13.048 -23.042 1.00 67.06 91 ASN A C 1
ATOM 712 O O . ASN A 1 91 ? 17.262 -13.209 -24.126 1.00 67.06 91 ASN A O 1
ATOM 716 N N . GLU A 1 92 ? 15.841 -12.045 -22.865 1.00 60.62 92 GLU A N 1
ATOM 717 C CA . GLU A 1 92 ? 15.530 -11.051 -23.903 1.00 60.62 92 GLU A CA 1
ATOM 718 C C . GLU A 1 92 ? 16.629 -9.975 -24.003 1.00 60.62 92 GLU A C 1
ATOM 720 O O . GLU A 1 92 ? 16.358 -8.787 -24.189 1.00 60.62 92 GLU A O 1
ATOM 725 N N . HIS A 1 93 ? 17.898 -10.384 -23.905 1.00 54.28 93 HIS A N 1
ATOM 726 C C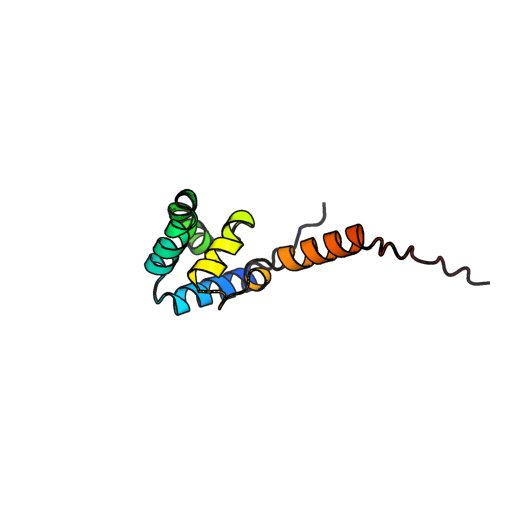A . HIS A 1 93 ? 19.029 -9.578 -24.351 1.00 54.28 93 HIS A CA 1
ATOM 727 C C . HIS A 1 93 ? 18.989 -9.514 -25.879 1.00 54.28 93 HIS A C 1
ATOM 729 O O . HIS A 1 93 ? 19.691 -10.238 -26.581 1.00 54.28 93 HIS A O 1
ATOM 735 N N . ARG A 1 94 ? 18.138 -8.642 -26.421 1.00 53.28 94 ARG A N 1
ATOM 736 C CA . ARG A 1 94 ? 18.308 -8.189 -27.797 1.00 53.28 94 ARG A CA 1
ATOM 737 C C . ARG A 1 94 ? 19.512 -7.256 -27.792 1.00 53.28 94 ARG A C 1
ATOM 739 O O . ARG A 1 94 ? 19.385 -6.076 -27.471 1.00 53.28 94 ARG A O 1
ATOM 746 N N . GLU A 1 95 ? 20.680 -7.822 -28.073 1.00 49.56 95 GLU A N 1
ATOM 747 C CA . GLU A 1 95 ? 21.867 -7.057 -28.445 1.00 49.56 95 GLU A CA 1
ATOM 748 C C . GLU A 1 95 ? 21.444 -6.035 -29.518 1.00 49.56 95 GLU A C 1
ATOM 750 O O . GLU A 1 95 ? 20.720 -6.406 -30.455 1.00 49.56 95 GLU A O 1
ATOM 755 N N . PRO A 1 96 ? 21.802 -4.746 -29.393 1.00 45.22 96 PRO A N 1
ATOM 756 C CA . PRO A 1 96 ? 21.618 -3.822 -30.497 1.00 45.22 96 PRO A CA 1
ATOM 757 C C . PRO A 1 96 ? 22.466 -4.347 -31.656 1.00 45.22 96 PRO A C 1
ATOM 759 O O . PRO A 1 96 ? 23.689 -4.339 -31.574 1.00 45.22 96 PRO A O 1
ATOM 762 N N . GLN A 1 97 ? 21.823 -4.847 -32.716 1.00 44.41 97 GLN A N 1
ATOM 763 C CA . GLN A 1 97 ? 22.537 -5.122 -33.955 1.00 44.41 97 GLN A CA 1
ATOM 764 C C . GLN A 1 97 ? 23.128 -3.797 -34.423 1.00 44.41 97 GLN A C 1
ATOM 766 O O . GLN A 1 97 ? 22.385 -2.879 -34.784 1.00 44.41 97 GLN A O 1
ATOM 771 N N . GLU A 1 98 ? 24.455 -3.697 -34.366 1.00 46.22 98 GLU A N 1
ATOM 772 C CA . GLU A 1 98 ? 25.215 -2.695 -35.091 1.00 46.22 98 GLU A CA 1
ATOM 773 C C . GLU A 1 98 ? 24.716 -2.717 -36.536 1.00 46.22 98 GLU A C 1
ATOM 775 O O . GLU A 1 98 ? 24.847 -3.708 -37.256 1.00 46.22 98 GLU A O 1
ATOM 780 N N . GLN A 1 99 ? 24.048 -1.636 -36.936 1.00 47.72 99 GLN A N 1
ATOM 781 C CA . GLN A 1 99 ? 23.776 -1.372 -38.336 1.00 47.72 99 GLN A CA 1
ATOM 782 C C . GLN A 1 99 ? 25.123 -1.065 -38.986 1.00 47.72 99 GLN A C 1
ATOM 784 O O . GLN A 1 99 ? 25.549 0.087 -39.044 1.00 47.72 99 GLN A O 1
ATOM 789 N N . GLU A 1 100 ? 25.794 -2.115 -39.452 1.00 51.50 100 GLU A N 1
ATOM 790 C CA . GLU A 1 100 ? 26.840 -2.027 -40.459 1.00 51.50 100 GLU A CA 1
ATOM 791 C C . GLU A 1 100 ? 26.188 -1.441 -41.719 1.00 51.50 100 GLU A C 1
ATOM 793 O O . GLU A 1 100 ? 25.543 -2.129 -42.510 1.00 51.50 100 GLU A O 1
ATOM 798 N N . SER A 1 101 ? 26.236 -0.112 -41.820 1.00 50.78 101 SER A N 1
ATOM 799 C CA . SER A 1 101 ? 25.883 0.608 -43.037 1.00 50.78 101 SER A CA 1
ATOM 800 C C . SER A 1 101 ? 27.075 0.495 -43.976 1.00 50.78 101 SER A C 1
ATOM 802 O O . SER A 1 101 ? 28.115 1.108 -43.730 1.00 50.78 101 SER A O 1
ATOM 804 N N . ALA A 1 102 ? 26.912 -0.347 -44.994 1.00 50.22 102 ALA A N 1
ATOM 805 C CA . ALA A 1 102 ? 27.724 -0.347 -46.205 1.00 50.22 102 ALA A CA 1
ATOM 806 C C . ALA A 1 102 ? 27.512 0.937 -47.023 1.00 50.22 102 ALA A C 1
ATOM 808 O O . ALA A 1 102 ? 26.396 1.509 -46.952 1.00 50.22 102 ALA A O 1
#

Organism: Paraburkholderia graminis (strain ATCC 700544 / DSM 17151 / LMG 18924 / NCIMB 13744 / C4D1M) (NCBI:txid396598)

pLDDT: mean 74.27, std 13.78, range [36.66, 91.94]

InterPro domains:
  IPR010982 Lambda repressor-like, DNA-binding domain superfamily [G3DSA:1.10.260.40] (13-83)
  IPR031856 Bacterial antitoxin YdaS-like [PF15943] (15-77)

Foldseek 3Di:
DDDPPFVLVLLLVLLVVLCVLLVHLQSLLVQLCVVPVPCSVCSCVCVVVSDQDDLVSLVSSCVSNPNPRPSCSNGVVVVVVVVVVVCVVVVVPPPPPPPPDD

Sequence (102 aa):
MARRTVNVPQQLLALQKAIEICGSRRELARRISLFSPCTSGRIDMWFSRNTVVPIDAVPFVAAAVDGQVSVYELCPEYAEGWRVLRALLLNEHREPQEQESA